Protein AF-A0A226QHR4-F1 (afdb_monomer)

Solvent-accessible surface area (backbone atoms only — not comparable to full-atom values): 4526 Å² total; per-residue (Å²): 105,88,83,79,47,59,65,86,47,43,40,82,73,50,75,45,78,49,75,43,57,47,100,91,42,77,46,75,50,75,44,56,34,23,40,32,64,85,77,71,41,77,46,47,73,62,32,70,74,64,63,38,88,83,65,96,66,56,61,70,83,77,68,76,82,82,78,76,133

Foldseek 3Di:
DVVPDPCVQWPFDDKDWDWAQEPVGIDIDIFTWTQGPVVRDIDTPVCVVQVHPPDRYYRPVPPPPPPDD

pLDDT: mean 77.58, std 18.59, range [39.34, 95.75]

Nearest PDB structures (foldseek):
  7av6-assembly1_A-2  TM=6.352E-01  e=2.569E+00  Halorhodospira halophila
  4p2j-assembly1_A  TM=4.912E-01  e=3.102E+00  Mus musculus
  8t8s-assembly2_B  TM=3.778E-01  e=3.988E+00  Homo sapiens
  5t3p-assembly1_A  TM=4.757E-01  e=7.959E+00  Homo sapiens

Secondary structure (DSSP, 8-state):
-TTTS-TTTEEEEEEEEEEEEETTEEEEEEEEEEEETTTTEEE-HHHHHTT--SSSS--GGGSSSS---

Organism: NCBI:txid883812

Mean predicted aligned error: 9.13 Å

Structure (mmCIF, N/CA/C/O backbone):
data_AF-A0A226QHR4-F1
#
_entry.id   AF-A0A226QHR4-F1
#
loop_
_atom_site.group_PDB
_atom_site.id
_atom_site.type_symbol
_atom_site.label_atom_id
_atom_site.label_alt_id
_atom_site.label_comp_id
_atom_site.label_asym_id
_atom_site.label_entity_id
_atom_site.label_seq_id
_atom_site.pdbx_PDB_ins_code
_atom_site.Cartn_x
_atom_site.Cartn_y
_atom_site.Cartn_z
_atom_site.occupancy
_atom_site.B_iso_or_equiv
_atom_site.auth_seq_id
_atom_site.auth_comp_id
_atom_site.auth_asym_id
_atom_site.auth_atom_id
_atom_site.pdbx_PDB_model_num
ATOM 1 N N . MET A 1 1 ? -5.019 -10.394 -5.965 1.00 66.44 1 MET A N 1
ATOM 2 C CA . MET A 1 1 ? -4.191 -9.256 -6.456 1.00 66.44 1 MET A CA 1
ATOM 3 C C . MET A 1 1 ? -2.712 -9.566 -6.561 1.00 66.44 1 MET A C 1
ATOM 5 O O . MET A 1 1 ? -2.142 -9.280 -7.599 1.00 66.44 1 MET A O 1
ATOM 9 N N . ALA A 1 2 ? -2.066 -10.118 -5.527 1.00 76.00 2 ALA A N 1
ATOM 10 C CA . ALA A 1 2 ? -0.632 -10.416 -5.603 1.00 76.00 2 ALA A CA 1
ATOM 11 C C . ALA A 1 2 ? -0.287 -11.408 -6.731 1.00 76.00 2 ALA A C 1
ATOM 13 O O . ALA A 1 2 ? 0.740 -11.246 -7.386 1.00 76.00 2 ALA A O 1
ATOM 14 N N . GLU A 1 3 ? -1.154 -12.391 -6.969 1.00 80.38 3 GLU A N 1
ATOM 15 C CA . GLU A 1 3 ? -0.968 -13.434 -7.986 1.00 80.38 3 GLU A CA 1
ATOM 16 C C . GLU A 1 3 ? -1.227 -12.924 -9.406 1.00 80.38 3 GLU A C 1
ATOM 18 O O . GLU A 1 3 ? -0.415 -13.169 -10.292 1.00 80.38 3 GLU A O 1
ATOM 23 N N . ASN A 1 4 ? -2.288 -12.131 -9.582 1.00 84.88 4 ASN A N 1
ATOM 24 C CA . ASN A 1 4 ? -2.732 -11.623 -10.886 1.00 84.88 4 ASN A CA 1
ATOM 25 C C . ASN A 1 4 ? -2.099 -10.281 -11.286 1.00 84.88 4 ASN A C 1
ATOM 27 O O . ASN A 1 4 ? -2.488 -9.705 -12.297 1.00 84.88 4 ASN A O 1
ATOM 31 N N . ARG A 1 5 ? -1.163 -9.735 -10.497 1.00 89.12 5 ARG A N 1
ATOM 32 C CA . ARG A 1 5 ? -0.471 -8.499 -10.886 1.00 89.12 5 ARG A CA 1
ATOM 33 C C . ARG A 1 5 ? 0.467 -8.773 -12.055 1.00 89.12 5 ARG A C 1
ATOM 35 O O . ARG A 1 5 ? 1.13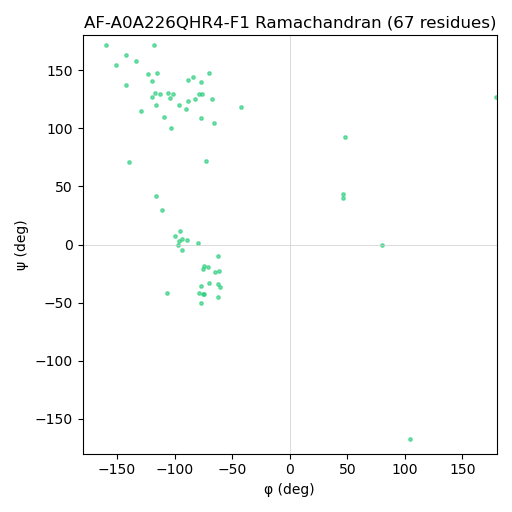2 -9.812 -12.088 1.00 89.12 5 ARG A O 1
ATOM 42 N N . ASP A 1 6 ? 0.645 -7.782 -12.917 1.00 91.94 6 ASP A N 1
ATOM 43 C CA . ASP A 1 6 ? 1.767 -7.790 -13.847 1.00 91.94 6 ASP A C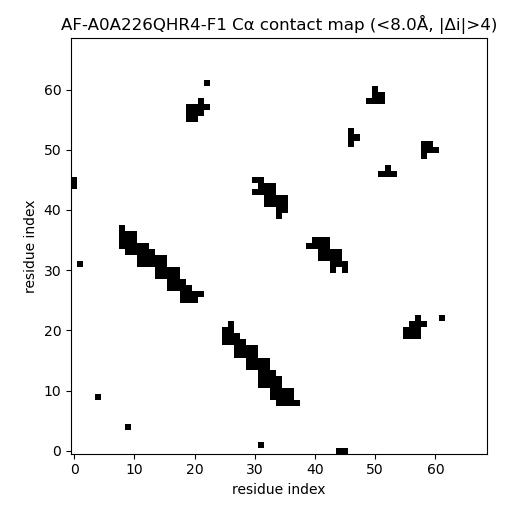A 1
ATOM 44 C C . ASP A 1 6 ? 3.085 -7.667 -13.060 1.00 91.94 6 ASP A C 1
ATOM 46 O O . ASP A 1 6 ? 3.444 -6.602 -12.553 1.00 91.94 6 ASP A O 1
ATOM 50 N N . LYS A 1 7 ? 3.807 -8.784 -12.923 1.00 92.00 7 LYS A N 1
ATOM 51 C CA . LYS A 1 7 ? 5.071 -8.858 -12.173 1.00 92.00 7 LYS A CA 1
ATOM 52 C C . LYS A 1 7 ? 6.229 -8.149 -12.881 1.00 92.00 7 LYS A C 1
ATOM 54 O O . LYS A 1 7 ? 7.225 -7.851 -12.219 1.00 92.00 7 LYS A O 1
ATOM 59 N N . ARG A 1 8 ? 6.134 -7.903 -14.195 1.00 92.75 8 ARG A N 1
ATOM 60 C CA . ARG A 1 8 ? 7.151 -7.151 -14.947 1.00 92.75 8 ARG A CA 1
ATOM 61 C C . ARG A 1 8 ? 7.043 -5.666 -14.623 1.00 92.75 8 ARG A C 1
A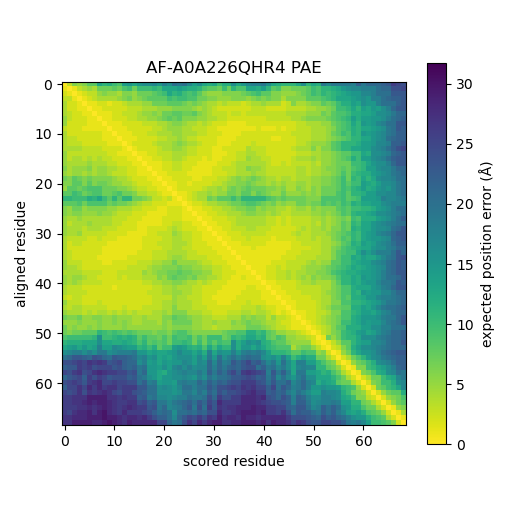TOM 63 O O . ARG A 1 8 ? 8.070 -5.041 -14.351 1.00 92.75 8 ARG A O 1
ATOM 70 N N . ARG A 1 9 ? 5.811 -5.152 -14.568 1.00 94.69 9 ARG A N 1
ATOM 71 C CA . ARG A 1 9 ? 5.506 -3.757 -14.232 1.00 94.69 9 ARG A CA 1
ATOM 72 C C . ARG A 1 9 ? 5.596 -3.461 -12.735 1.00 94.69 9 ARG A C 1
ATOM 74 O O . A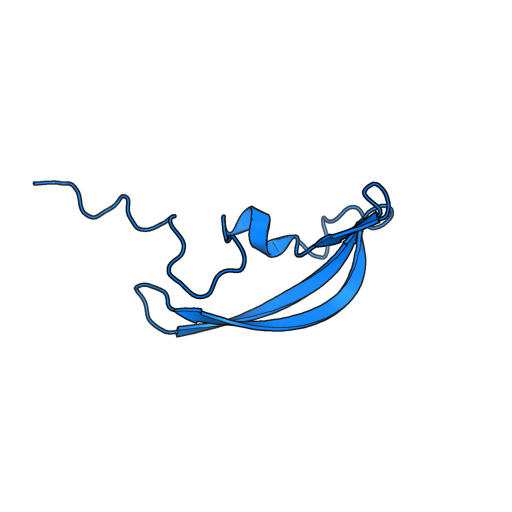RG A 1 9 ? 6.274 -2.513 -12.341 1.00 94.69 9 ARG A O 1
ATOM 81 N N . TYR A 1 10 ? 4.949 -4.274 -11.897 1.00 94.75 10 TYR A N 1
ATOM 82 C CA . TYR A 1 10 ? 4.809 -4.026 -10.459 1.00 94.75 10 TYR A CA 1
ATOM 83 C C . TYR A 1 10 ? 5.754 -4.892 -9.628 1.00 94.75 10 TYR A C 1
ATOM 85 O O . TYR A 1 10 ? 5.487 -6.062 -9.310 1.00 94.75 10 TYR A O 1
ATOM 93 N N . HIS A 1 11 ? 6.859 -4.280 -9.209 1.00 94.69 11 HIS A N 1
ATOM 94 C CA . HIS A 1 11 ? 7.839 -4.930 -8.352 1.00 94.69 11 HIS A CA 1
ATOM 95 C C . HIS A 1 11 ? 7.484 -4.734 -6.879 1.00 94.69 11 HIS A C 1
ATOM 97 O O . HIS A 1 11 ? 7.349 -3.602 -6.417 1.00 94.69 11 HIS A O 1
ATOM 103 N N . LEU A 1 12 ? 7.329 -5.838 -6.144 1.00 94.19 12 LEU A N 1
ATOM 104 C CA . LEU A 1 12 ? 7.025 -5.803 -4.715 1.00 94.19 12 LEU A CA 1
ATOM 105 C C . LEU A 1 12 ? 8.232 -5.246 -3.962 1.00 94.19 12 LEU A C 1
ATOM 107 O O . LEU A 1 12 ? 9.338 -5.757 -4.117 1.00 94.19 12 LEU A O 1
ATOM 111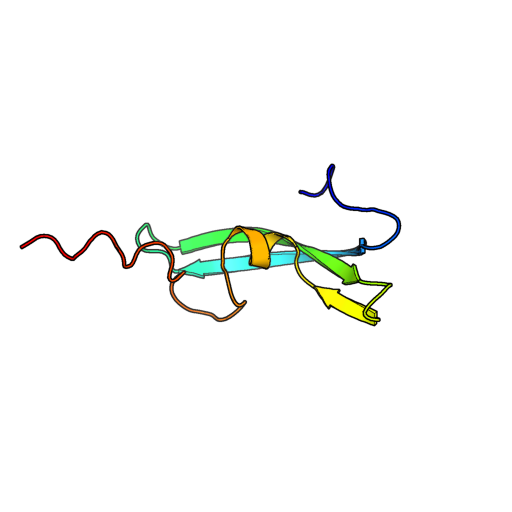 N N . LYS A 1 13 ? 8.011 -4.203 -3.166 1.00 95.38 13 LYS A N 1
ATOM 112 C CA . LYS A 1 13 ? 9.043 -3.585 -2.333 1.00 95.38 13 LYS A CA 1
ATOM 113 C C . LYS A 1 13 ? 8.860 -3.908 -0.867 1.00 95.38 13 LYS A C 1
ATOM 115 O O . LYS A 1 13 ? 9.846 -4.171 -0.194 1.00 95.38 13 LYS A O 1
ATOM 120 N N . ASP A 1 14 ? 7.618 -3.883 -0.400 1.00 94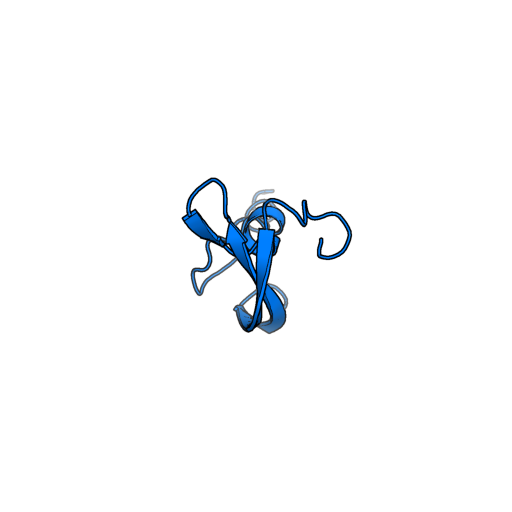.94 14 ASP A N 1
ATOM 121 C CA . ASP A 1 14 ? 7.324 -4.055 1.016 1.00 94.94 14 ASP A CA 1
ATOM 122 C C . ASP A 1 14 ? 5.867 -4.481 1.241 1.00 94.94 14 ASP A C 1
ATOM 124 O O . ASP A 1 14 ? 5.043 -4.459 0.319 1.00 94.94 14 ASP A O 1
ATOM 128 N N . LYS A 1 15 ? 5.540 -4.835 2.481 1.00 92.69 15 LYS A N 1
ATOM 129 C CA . LYS A 1 15 ? 4.177 -5.022 2.972 1.00 92.69 15 LYS A CA 1
ATOM 130 C C . LYS A 1 15 ? 3.933 -4.055 4.114 1.00 92.69 15 LYS A C 1
ATOM 132 O O . LYS A 1 15 ? 4.683 -4.022 5.080 1.00 92.69 15 LYS A O 1
ATOM 137 N N . ARG A 1 16 ? 2.858 -3.279 4.023 1.00 91.12 16 ARG A N 1
ATOM 138 C CA . ARG A 1 16 ? 2.505 -2.292 5.042 1.00 91.12 16 ARG A CA 1
ATOM 139 C C . ARG A 1 16 ? 1.179 -2.640 5.677 1.00 91.12 16 ARG A C 1
ATOM 141 O O . ARG A 1 16 ? 0.195 -2.862 4.974 1.00 91.12 16 ARG A O 1
ATOM 148 N N . ARG A 1 17 ? 1.155 -2.645 7.006 1.00 91.06 17 ARG A N 1
ATOM 149 C CA . ARG A 1 17 ? -0.080 -2.726 7.781 1.00 91.06 17 ARG A CA 1
ATOM 150 C C . ARG A 1 17 ? -0.768 -1.363 7.787 1.00 91.06 17 ARG A C 1
ATOM 152 O O . ARG A 1 17 ? -0.118 -0.322 7.859 1.00 91.06 17 ARG A O 1
ATOM 159 N N . THR A 1 18 ? -2.083 -1.361 7.658 1.00 86.25 18 THR A N 1
ATOM 160 C CA . THR A 1 18 ? -2.917 -0.162 7.695 1.00 86.25 18 THR A CA 1
ATOM 161 C C . THR A 1 18 ? -4.210 -0.500 8.417 1.00 86.25 18 THR A C 1
ATOM 163 O O . THR A 1 18 ? -4.785 -1.565 8.199 1.00 86.25 18 THR A O 1
ATOM 166 N N . THR A 1 19 ? -4.640 0.416 9.275 1.00 86.50 19 THR A N 1
ATOM 167 C CA . THR A 1 19 ? -5.922 0.353 9.971 1.00 86.50 19 THR A CA 1
ATOM 168 C C . THR A 1 19 ? -6.783 1.488 9.447 1.00 86.50 19 THR A C 1
ATOM 170 O O . THR A 1 19 ? -6.315 2.623 9.354 1.00 86.50 19 THR A O 1
ATOM 173 N N . ILE A 1 20 ? -8.012 1.170 9.053 1.00 80.62 20 ILE A N 1
ATOM 174 C CA . ILE A 1 20 ? -8.996 2.152 8.596 1.00 80.62 20 ILE A CA 1
ATOM 175 C C . ILE A 1 20 ? -10.251 2.057 9.451 1.00 80.62 20 ILE A C 1
ATOM 177 O O . ILE A 1 20 ? -10.653 0.968 9.863 1.00 80.62 20 ILE A O 1
ATOM 181 N N . GLN A 1 21 ? -10.904 3.197 9.657 1.00 79.69 21 GLN A N 1
ATOM 182 C CA . GLN A 1 21 ? -12.241 3.231 10.227 1.00 79.69 21 GLN A CA 1
ATOM 183 C C . GLN A 1 21 ? -13.271 2.960 9.128 1.00 79.69 21 GLN A C 1
ATOM 185 O O . GLN A 1 21 ? -13.313 3.661 8.112 1.00 79.69 21 GLN A O 1
ATOM 190 N N . THR A 1 22 ? -14.120 1.962 9.348 1.00 75.88 22 THR A N 1
ATOM 191 C CA . THR A 1 22 ? -15.279 1.653 8.504 1.00 75.88 22 THR A CA 1
ATOM 192 C C . THR A 1 22 ? -16.569 1.794 9.313 1.00 75.88 22 THR A C 1
ATOM 194 O O . THR A 1 22 ? -16.528 1.942 10.537 1.00 75.88 22 THR A O 1
ATOM 197 N N . LEU A 1 23 ? -17.720 1.716 8.638 1.00 77.69 23 LEU A N 1
ATOM 198 C CA . LEU A 1 23 ? -19.034 1.689 9.295 1.00 77.69 23 LEU A CA 1
ATOM 199 C C . LEU A 1 23 ? -19.215 0.475 10.220 1.00 77.69 23 LEU A C 1
ATOM 201 O O . LEU A 1 23 ? -19.997 0.531 11.160 1.00 77.69 23 LEU A O 1
ATOM 205 N N . PHE A 1 24 ? -18.457 -0.597 9.987 1.00 80.12 24 PHE A N 1
ATOM 206 C CA . PHE A 1 24 ? -18.494 -1.826 10.780 1.00 80.12 24 PHE A CA 1
ATOM 207 C C . PHE A 1 24 ? -17.415 -1.863 11.874 1.00 80.12 24 PHE A C 1
ATOM 209 O O . PHE A 1 24 ? -17.174 -2.909 12.469 1.00 80.12 24 PHE A O 1
ATOM 216 N N . GLY A 1 25 ? -16.751 -0.731 12.133 1.00 81.38 25 GLY A N 1
ATOM 217 C CA . GLY A 1 25 ? -15.636 -0.627 13.071 1.00 81.38 25 GLY A CA 1
ATOM 218 C C . GLY A 1 25 ? -14.276 -0.527 12.382 1.00 81.38 25 GLY A C 1
ATOM 219 O O . GLY A 1 25 ? -14.171 -0.266 11.178 1.00 81.38 25 GLY A O 1
ATOM 220 N N . GLU A 1 26 ? -13.216 -0.690 13.169 1.00 86.81 26 GLU A N 1
ATOM 221 C CA . GLU A 1 26 ? -11.842 -0.642 12.675 1.00 86.81 26 GLU A CA 1
ATOM 222 C C . GLU A 1 26 ? -11.476 -1.931 11.941 1.00 86.81 26 GLU A C 1
ATOM 224 O O . GLU A 1 26 ? -11.624 -3.037 12.461 1.00 86.81 26 GLU A O 1
ATOM 229 N N . VAL A 1 27 ? -10.938 -1.786 10.733 1.00 86.00 27 VAL A N 1
ATOM 230 C CA . VAL A 1 27 ? -10.417 -2.906 9.949 1.00 86.00 27 VAL A CA 1
ATOM 231 C C . VAL A 1 27 ? -8.921 -2.711 9.769 1.00 86.00 27 VAL A C 1
ATOM 233 O O . VAL A 1 27 ? -8.477 -1.719 9.191 1.00 86.00 27 VAL A O 1
ATOM 236 N N . THR A 1 28 ? -8.139 -3.677 10.250 1.00 88.19 28 THR A N 1
ATOM 237 C CA . THR A 1 28 ? -6.685 -3.717 10.066 1.00 88.19 28 THR A CA 1
ATOM 238 C C . THR A 1 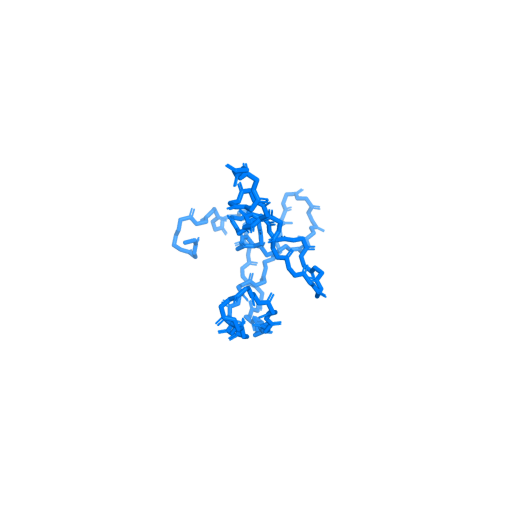28 ? -6.326 -4.749 9.008 1.00 88.19 28 THR A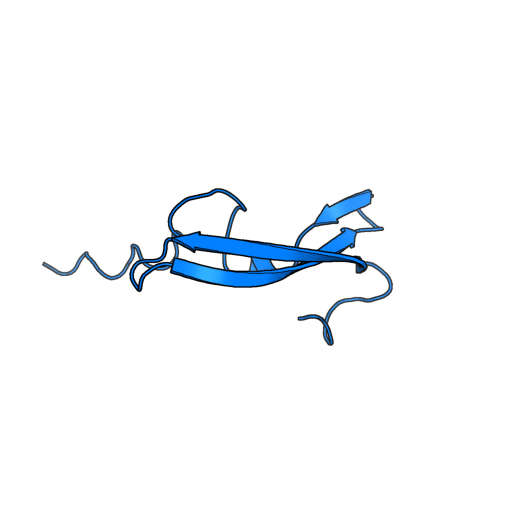 C 1
ATOM 240 O O . THR A 1 28 ? -6.698 -5.914 9.122 1.00 88.19 28 THR A O 1
ATOM 243 N N . PHE A 1 29 ? -5.576 -4.338 7.990 1.00 86.88 29 PHE A N 1
ATOM 244 C CA . PHE A 1 29 ? -5.141 -5.214 6.906 1.00 86.88 29 PHE A CA 1
ATOM 245 C C . PHE A 1 29 ? -3.714 -4.899 6.455 1.00 86.88 29 PHE A C 1
ATOM 247 O O . PHE A 1 29 ? -3.156 -3.837 6.735 1.00 86.88 29 PHE A O 1
ATOM 254 N N . GLU A 1 30 ? -3.108 -5.846 5.742 1.00 90.06 30 GLU A N 1
ATOM 255 C CA . GLU A 1 30 ? -1.785 -5.688 5.144 1.00 90.06 30 GLU A CA 1
ATOM 256 C C . GLU A 1 30 ? -1.910 -5.489 3.636 1.00 90.06 30 GLU A C 1
ATOM 258 O O . GLU A 1 30 ? -2.581 -6.250 2.937 1.00 90.06 30 GLU A O 1
ATOM 263 N N . ARG A 1 31 ? -1.239 -4.460 3.119 1.00 90.75 31 ARG A N 1
ATOM 264 C CA . ARG A 1 31 ? -1.209 -4.130 1.694 1.00 90.75 31 ARG A CA 1
ATOM 265 C C . ARG A 1 31 ? 0.207 -4.169 1.150 1.00 90.75 31 ARG A C 1
ATOM 267 O O . ARG A 1 31 ? 1.166 -3.745 1.791 1.00 90.75 31 ARG A O 1
ATOM 274 N N . ASN A 1 32 ? 0.329 -4.677 -0.068 1.00 93.25 32 ASN A N 1
ATOM 275 C CA . ASN A 1 32 ? 1.600 -4.749 -0.771 1.00 93.25 32 ASN A CA 1
ATOM 276 C C . ASN A 1 32 ? 1.950 -3.383 -1.371 1.00 93.25 32 ASN A C 1
ATOM 278 O O . ASN A 1 32 ? 1.139 -2.794 -2.090 1.00 93.25 32 ASN A O 1
ATOM 282 N N . TYR A 1 33 ? 3.166 -2.921 -1.103 1.00 93.19 33 TYR A N 1
ATOM 283 C CA . TYR A 1 33 ? 3.736 -1.696 -1.642 1.00 93.19 33 TYR A CA 1
ATOM 284 C C . TYR A 1 33 ? 4.594 -2.025 -2.861 1.00 93.19 33 TYR A C 1
ATOM 286 O O . TYR A 1 33 ? 5.561 -2.791 -2.765 1.00 93.19 33 TYR A O 1
ATOM 294 N N . TYR A 1 34 ? 4.238 -1.463 -4.012 1.00 94.69 34 TYR A N 1
ATOM 295 C CA . TYR A 1 34 ? 4.890 -1.751 -5.283 1.00 94.69 34 TYR A CA 1
ATOM 296 C C . TYR A 1 34 ? 5.591 -0.524 -5.844 1.00 94.69 34 TYR A C 1
ATOM 298 O O . TYR A 1 34 ? 5.114 0.597 -5.699 1.00 94.69 34 TYR A O 1
ATOM 306 N N . LEU A 1 35 ? 6.691 -0.762 -6.551 1.00 95.12 35 LEU A N 1
ATOM 307 C CA . LEU A 1 35 ? 7.220 0.177 -7.532 1.00 95.12 35 LEU A CA 1
ATOM 308 C C . LEU A 1 35 ? 6.589 -0.147 -8.893 1.00 95.12 35 LEU A C 1
ATOM 310 O O . LEU A 1 35 ? 6.804 -1.246 -9.412 1.00 95.12 35 LEU A O 1
ATOM 314 N N . ASP A 1 36 ? 5.823 0.792 -9.446 1.00 95.62 36 ASP A N 1
ATOM 315 C CA . ASP A 1 36 ? 5.394 0.791 -10.846 1.00 95.62 36 ASP A CA 1
ATOM 316 C C . ASP A 1 36 ? 6.572 1.259 -11.701 1.00 95.62 36 ASP A C 1
ATOM 318 O O . ASP A 1 36 ? 6.966 2.424 -11.646 1.00 95.62 36 ASP A O 1
ATOM 322 N N . ARG A 1 37 ? 7.165 0.336 -12.458 1.00 94.94 37 ARG A N 1
ATOM 323 C CA . ARG A 1 37 ? 8.354 0.607 -13.274 1.00 94.94 37 ARG A CA 1
ATOM 324 C C . ARG A 1 37 ? 8.057 1.395 -14.545 1.00 94.94 37 ARG A C 1
ATOM 326 O O . ARG A 1 37 ? 8.973 2.005 -15.077 1.00 94.94 37 ARG A O 1
ATOM 333 N N . GLU A 1 38 ? 6.814 1.400 -15.019 1.00 95.75 38 GLU A N 1
ATOM 334 C CA . GLU A 1 38 ? 6.439 2.162 -16.216 1.00 95.75 38 GLU A CA 1
ATOM 335 C C . GLU A 1 38 ? 6.261 3.640 -15.885 1.00 95.75 38 GLU A C 1
ATOM 337 O O . GLU A 1 38 ? 6.715 4.512 -16.617 1.00 95.75 38 GLU A O 1
ATOM 342 N N . GLN A 1 39 ? 5.622 3.921 -14.751 1.00 93.81 39 GLN A N 1
ATOM 343 C CA . GLN A 1 39 ? 5.349 5.289 -14.299 1.00 93.81 39 GLN A CA 1
ATOM 344 C C . GLN A 1 39 ? 6.384 5.800 -13.290 1.00 93.81 39 GLN A C 1
ATOM 346 O O . GLN A 1 39 ? 6.272 6.924 -12.808 1.00 93.81 39 GLN A O 1
ATOM 351 N N . ASN A 1 40 ? 7.363 4.957 -12.950 1.00 93.56 40 ASN A N 1
ATOM 352 C CA . ASN A 1 40 ? 8.416 5.194 -11.966 1.00 93.56 40 ASN A CA 1
ATOM 353 C C . ASN A 1 40 ? 7.902 5.787 -10.641 1.00 93.56 40 ASN A C 1
ATOM 355 O O . ASN A 1 40 ? 8.477 6.722 -10.084 1.00 93.56 40 ASN A O 1
ATOM 359 N N . ARG A 1 41 ? 6.789 5.247 -10.137 1.00 94.00 41 ARG A N 1
ATOM 360 C CA . ARG A 1 41 ? 6.143 5.710 -8.904 1.00 94.00 41 ARG A CA 1
ATOM 361 C C . ARG A 1 41 ? 5.779 4.551 -8.004 1.00 94.00 41 ARG A C 1
ATOM 363 O O . ARG A 1 41 ? 5.597 3.421 -8.454 1.00 94.00 41 ARG A O 1
ATOM 370 N N . TYR A 1 42 ? 5.629 4.844 -6.725 1.00 92.44 42 TYR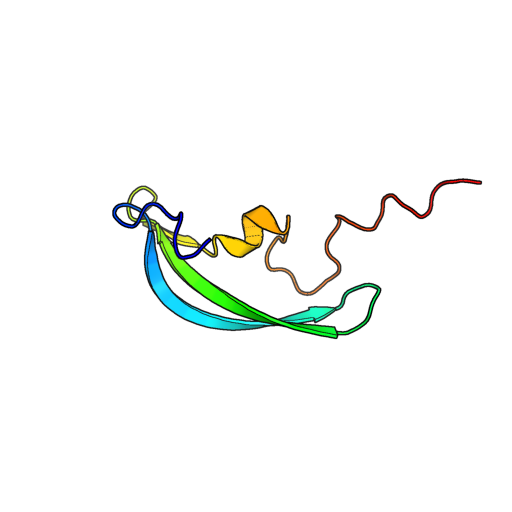 A N 1
ATOM 371 C CA . TYR A 1 42 ? 5.174 3.850 -5.773 1.00 92.44 42 TYR A CA 1
ATOM 372 C C . TYR A 1 42 ? 3.653 3.820 -5.681 1.00 92.44 42 TYR A C 1
ATOM 374 O O . TYR A 1 42 ? 2.998 4.859 -5.738 1.00 92.44 42 TYR A O 1
ATOM 382 N N . THR A 1 43 ? 3.086 2.624 -5.549 1.00 91.00 43 THR A N 1
ATOM 383 C CA . THR A 1 43 ? 1.635 2.434 -5.534 1.00 91.00 43 THR A CA 1
ATOM 384 C C . THR A 1 43 ? 1.213 1.223 -4.705 1.00 91.00 43 THR A C 1
ATOM 386 O O . THR A 1 43 ? 1.963 0.254 -4.544 1.00 91.00 43 THR A O 1
ATOM 389 N N . PHE A 1 44 ? -0.018 1.272 -4.203 1.00 90.94 44 PHE A N 1
ATOM 390 C CA . PHE A 1 44 ? -0.712 0.151 -3.586 1.00 90.94 44 PHE A CA 1
ATOM 391 C C . PHE A 1 44 ? -1.826 -0.299 -4.529 1.00 90.94 44 PHE A C 1
ATOM 393 O O . PHE A 1 44 ? -2.834 0.380 -4.684 1.00 90.94 44 PHE A O 1
ATOM 400 N N . LEU A 1 45 ? -1.680 -1.474 -5.142 1.00 88.94 45 LEU A N 1
ATOM 401 C CA . LEU A 1 45 ? -2.703 -1.991 -6.067 1.00 88.94 45 LEU A CA 1
ATOM 402 C C . LEU A 1 45 ? -4.044 -2.286 -5.374 1.00 88.94 45 LEU A C 1
ATOM 404 O O . LEU A 1 45 ? -5.083 -2.319 -6.026 1.00 88.94 45 LEU A O 1
ATOM 408 N N . LEU A 1 46 ? -4.010 -2.516 -4.058 1.00 86.50 46 LEU A N 1
ATOM 409 C CA . LEU A 1 46 ? -5.204 -2.769 -3.256 1.00 86.50 46 LEU A CA 1
ATOM 410 C C . LEU A 1 46 ? -6.068 -1.514 -3.095 1.00 86.50 46 LEU A C 1
ATOM 412 O O . LEU A 1 46 ? -7.290 -1.627 -3.080 1.00 86.50 46 LEU A O 1
ATOM 416 N N . ASP A 1 47 ? -5.448 -0.335 -3.042 1.00 83.56 47 ASP A N 1
ATOM 417 C CA . ASP A 1 47 ? -6.147 0.936 -2.856 1.00 83.56 47 ASP A CA 1
ATOM 418 C C . ASP A 1 47 ? -7.115 1.197 -4.021 1.00 83.56 47 ASP A C 1
ATOM 420 O O . ASP A 1 47 ? -8.291 1.478 -3.805 1.00 83.56 47 ASP A O 1
ATOM 424 N N . SER A 1 48 ? -6.666 0.980 -5.264 1.00 75.75 48 SER A N 1
ATOM 425 C CA . SER A 1 48 ? -7.510 1.150 -6.456 1.00 75.75 48 SER A CA 1
ATOM 426 C C . SER A 1 48 ? -8.711 0.205 -6.497 1.00 75.75 48 SER A C 1
ATOM 428 O O . SER A 1 48 ? -9.765 0.585 -6.993 1.00 75.75 48 SER A O 1
ATOM 430 N N . PHE A 1 49 ? -8.580 -1.017 -5.978 1.00 75.12 49 PHE A N 1
ATOM 431 C CA . PHE A 1 49 ? -9.691 -1.971 -5.943 1.00 75.12 49 PHE A CA 1
ATOM 432 C C . PHE A 1 49 ? -10.703 -1.659 -4.843 1.00 75.12 49 PHE A C 1
ATOM 434 O O . PHE A 1 49 ? -11.897 -1.857 -5.031 1.00 75.12 49 PHE A O 1
ATOM 441 N N . LEU A 1 50 ? -10.230 -1.164 -3.700 1.00 75.06 50 LEU A N 1
ATOM 442 C CA . LEU A 1 50 ? -11.092 -0.759 -2.591 1.00 75.06 50 LEU A CA 1
ATOM 443 C C . LEU A 1 50 ? -11.727 0.625 -2.809 1.00 75.06 50 LEU A C 1
ATOM 445 O O . LEU A 1 50 ? -12.436 1.100 -1.922 1.00 75.06 50 LEU A O 1
ATOM 449 N N . ALA A 1 51 ? -11.452 1.278 -3.950 1.00 71.50 51 ALA A N 1
ATOM 450 C CA . ALA A 1 51 ? -11.747 2.694 -4.185 1.00 71.50 51 ALA A CA 1
ATOM 451 C C . ALA A 1 51 ? -11.309 3.561 -2.988 1.00 71.50 51 ALA A C 1
ATOM 453 O O . ALA A 1 51 ? -12.014 4.459 -2.532 1.00 71.50 51 ALA A O 1
ATOM 454 N N . PHE A 1 52 ? -10.146 3.217 -2.437 1.00 69.88 52 PHE A N 1
ATOM 455 C CA . PHE A 1 52 ? -9.558 3.832 -1.264 1.00 69.88 52 PHE A CA 1
ATOM 456 C C . PHE A 1 52 ? -8.472 4.802 -1.724 1.00 69.88 52 PHE A C 1
ATOM 458 O O . PHE A 1 52 ? -7.613 4.439 -2.523 1.00 69.88 52 PHE A O 1
ATOM 465 N N . ASP A 1 53 ? -8.503 6.037 -1.235 1.00 66.81 53 ASP A N 1
ATOM 466 C CA . ASP A 1 53 ? -7.577 7.097 -1.652 1.00 66.81 53 ASP A CA 1
ATOM 467 C C . ASP A 1 53 ? -6.339 7.214 -0.746 1.00 66.81 53 ASP A C 1
ATOM 469 O O . ASP A 1 53 ? -5.500 8.094 -0.934 1.00 66.81 53 ASP A O 1
ATOM 473 N N . GLY A 1 54 ? -6.194 6.311 0.229 1.00 62.09 54 GLY A N 1
ATOM 474 C CA . GLY A 1 54 ? -5.076 6.327 1.166 1.00 62.09 54 GLY A CA 1
ATOM 475 C C . GLY A 1 54 ? -5.235 7.327 2.313 1.00 62.09 54 GLY A C 1
ATOM 476 O O . GLY A 1 54 ? -4.342 7.383 3.162 1.00 62.09 54 GLY A O 1
ATOM 477 N N . SER A 1 55 ? -6.335 8.088 2.370 1.00 56.69 55 SER A N 1
ATOM 478 C CA . SER A 1 55 ? -6.612 9.021 3.461 1.00 56.69 55 SER A CA 1
ATOM 479 C C . SER A 1 55 ? -7.270 8.311 4.650 1.00 56.69 55 SER A C 1
ATOM 481 O O . SER A 1 55 ? -8.034 7.354 4.507 1.00 56.69 55 SER A O 1
ATOM 483 N N . GLN A 1 56 ? -6.937 8.748 5.868 1.00 51.00 56 GLN A N 1
ATOM 484 C CA . GLN A 1 56 ? -7.578 8.258 7.086 1.00 51.00 56 GLN A CA 1
ATOM 485 C C . GLN A 1 56 ? -9.005 8.806 7.197 1.00 51.00 56 GLN A C 1
ATOM 487 O O . GLN A 1 56 ? -9.240 9.698 8.003 1.00 51.00 56 GLN A O 1
ATOM 492 N N . SER A 1 57 ? -9.960 8.356 6.384 1.00 47.00 57 SER A N 1
ATOM 493 C CA . SER A 1 57 ? -11.390 8.377 6.742 1.00 47.00 57 SER A CA 1
ATOM 494 C C . SER A 1 57 ? -12.280 7.821 5.633 1.00 47.00 57 SER A C 1
ATOM 496 O O . SER A 1 57 ? -12.266 8.289 4.505 1.00 47.00 57 SER A O 1
ATOM 498 N N . ILE A 1 58 ? -13.109 6.851 6.034 1.00 48.34 58 ILE A N 1
ATOM 499 C CA . ILE A 1 58 ? -14.395 6.445 5.453 1.00 48.34 58 ILE A CA 1
ATOM 500 C C . ILE A 1 58 ? -14.371 6.261 3.929 1.00 48.34 58 ILE A C 1
ATOM 502 O O . ILE A 1 58 ? -14.670 7.177 3.165 1.00 48.34 58 ILE A O 1
ATOM 506 N N . SER A 1 59 ? -14.105 5.019 3.505 1.00 46.34 59 SER A N 1
ATOM 507 C CA . SER A 1 59 ? -14.356 4.555 2.136 1.00 46.34 59 SER A CA 1
ATOM 508 C C . SER A 1 59 ? -15.717 5.070 1.646 1.00 46.34 59 SER A C 1
ATOM 510 O O . SER A 1 59 ? -16.765 4.767 2.221 1.00 46.34 59 SER A O 1
ATOM 512 N N . HIS A 1 60 ? -15.680 5.877 0.585 1.00 42.69 60 HIS A N 1
ATOM 513 C CA . HIS A 1 60 ? -16.834 6.530 -0.038 1.00 42.69 60 HIS A CA 1
ATOM 514 C C . HIS A 1 60 ? -17.861 5.524 -0.600 1.00 42.69 60 HIS A C 1
ATOM 516 O O . HIS A 1 60 ? -18.978 5.897 -0.951 1.00 42.69 60 HIS A O 1
ATOM 522 N N . THR A 1 61 ? -17.508 4.238 -0.652 1.00 42.00 61 THR A N 1
ATOM 523 C CA . THR A 1 61 ? -18.296 3.177 -1.287 1.00 42.00 61 THR A CA 1
ATOM 524 C C . THR A 1 61 ? -19.538 2.761 -0.484 1.00 42.00 61 THR A C 1
ATOM 526 O O . THR A 1 61 ? -20.468 2.229 -1.075 1.00 42.00 61 THR A O 1
ATOM 529 N N . ILE A 1 62 ? -19.633 3.066 0.820 1.00 47.09 62 ILE A N 1
ATOM 530 C CA . ILE A 1 62 ? -20.828 2.755 1.644 1.00 47.09 62 ILE A CA 1
ATOM 531 C C . ILE A 1 62 ? -21.591 4.032 2.063 1.00 47.09 62 ILE A C 1
ATOM 533 O O . ILE A 1 62 ? -22.192 4.089 3.127 1.00 47.09 62 ILE A O 1
ATOM 537 N N . LYS A 1 63 ? -21.559 5.115 1.274 1.00 42.72 63 LYS A N 1
ATOM 538 C CA . LYS A 1 63 ? -22.473 6.263 1.494 1.00 42.72 63 LYS A CA 1
ATOM 539 C C . LYS A 1 63 ? -23.734 6.218 0.627 1.00 42.72 63 LYS A C 1
ATOM 541 O O . LYS A 1 63 ? -24.534 7.147 0.683 1.00 42.72 63 LYS A O 1
ATOM 546 N N . GLN A 1 64 ? -23.928 5.165 -0.173 1.00 41.88 64 GLN A N 1
ATOM 547 C CA . GLN A 1 64 ? -25.086 5.061 -1.071 1.00 41.88 64 GLN A CA 1
ATOM 548 C C . GLN A 1 64 ? -26.300 4.315 -0.491 1.00 41.88 64 GLN A C 1
ATOM 550 O O . GLN A 1 64 ? -27.349 4.341 -1.123 1.00 41.88 64 GLN A O 1
ATOM 555 N N . GLU A 1 65 ? -26.221 3.732 0.710 1.00 45.97 65 GLU A N 1
ATOM 556 C CA . GLU A 1 65 ? -27.354 2.997 1.310 1.00 45.97 65 GLU A CA 1
ATOM 557 C C . GLU A 1 65 ? -28.161 3.790 2.359 1.00 45.97 65 GLU A C 1
ATOM 559 O O . GLU A 1 65 ? -29.089 3.248 2.944 1.00 45.97 65 GLU A O 1
ATOM 564 N N . GLU A 1 66 ? -27.896 5.089 2.553 1.00 48.03 66 GLU A N 1
ATOM 565 C CA . GLU A 1 66 ? -28.677 5.945 3.471 1.00 48.03 66 GLU A CA 1
ATOM 566 C C . GLU A 1 66 ? -29.415 7.084 2.737 1.00 48.03 66 GLU A C 1
ATOM 568 O O . GLU A 1 66 ? -29.444 8.238 3.158 1.00 48.03 66 GLU A O 1
ATOM 573 N N . ARG A 1 67 ? -30.009 6.766 1.580 1.00 45.56 67 ARG A N 1
ATOM 574 C CA . ARG A 1 67 ? -31.059 7.582 0.943 1.00 45.56 67 ARG A CA 1
ATOM 575 C C . ARG A 1 67 ? -32.138 6.679 0.352 1.00 45.56 67 ARG A C 1
ATOM 577 O O . ARG A 1 67 ? -32.292 6.593 -0.861 1.00 45.56 67 ARG A O 1
ATOM 584 N N . VAL A 1 68 ? -32.929 6.060 1.219 1.00 39.34 68 VAL A N 1
ATOM 585 C CA . VAL A 1 68 ? -34.334 5.799 0.899 1.00 39.34 68 VAL A CA 1
ATOM 586 C C . VAL A 1 68 ? -35.152 6.311 2.078 1.00 39.34 68 VAL A C 1
ATOM 588 O O . VAL A 1 68 ? -34.956 5.882 3.212 1.00 39.34 68 VAL A O 1
ATOM 591 N N . LEU A 1 69 ? -35.944 7.335 1.761 1.00 41.06 69 LEU A N 1
ATOM 592 C CA . LEU A 1 69 ? -36.949 7.993 2.592 1.00 41.06 69 LEU A CA 1
ATOM 593 C C . LEU A 1 69 ? -38.048 7.018 3.023 1.00 41.06 69 LEU A C 1
ATOM 595 O O . LEU A 1 69 ? -38.347 6.100 2.225 1.00 41.06 69 LEU A O 1
#

Sequence (69 aa):
MAENRDKRRYHLKDKRRTTIQTLFGEVTFERNYYLDREQNRYTFLLDSFLAFDGSQSISHTIKQEERVL

InterPro domains:
  IPR009620 Uncharacterised protein family UPF0236 [PF06782] (1-65)

Radius of gyration: 14.59 Å; Cα contacts (8 Å, |Δi|>4): 94; chains: 1; bounding box: 46×22×29 Å